Protein 6B9H (pdb70)

Organism: Homo sapiens (NCBI:txid9606)

Sequence (165 aa):
AELCESLLTWIQTFNNVDAPCCQTVEDLTNGVVMMAQVLQKIDPAYFDENWLNRIKTEVGDNWRRLKISNLKKILKGILDYNHEILGQQINDFTLPDVNLIGEHSDAAELGRMMLQLILGCAVNCEQKQEYIQAIMMMEESVQHVVMTAIQELMSKEGVLANFFNSLLSK

Secondary structure (DSSP, 8-state):
--HHHHHHHHHHTT--SS--SSSGGGTTSHHHHHHHHHH-TTTS-HHHHTTS-S--TT-HHHHHHHHHHHHHHHHHHHHHTSTT-S--SS---HHHHHHH--HHHHHHHHHHHHHHHTTSTTHHHHHHHHTTS-HHHHHHHHHHHHHHH--/-THHHHHHHHHHH-

Structure (mmCIF, N/CA/C/O backbone):
data_6B9H
#
_entry.id   6B9H
#
_cell.length_a   31.715
_cell.length_b   35.372
_cell.length_c   126.149
_cell.angle_alpha   90.00
_cell.angle_beta   90.00
_cell.angle_gamma   90.00
#
_symmetry.space_group_name_H-M   'P 21 21 21'
#
loop_
_entity.id
_entity.type
_entity.pdbx_description
1 polymer 'Protein Hook homolog 3'
2 polymer 'Cytoplasmic dynein 1 light intermediate chain 1'
3 water water
#
loop_
_atom_site.group_PDB
_atom_site.id
_atom_site.type_symbol
_atom_site.label_atom_id
_atom_site.label_alt_id
_atom_site.label_comp_id
_atom_site.label_asym_id
_atom_site.label_entity_id
_atom_site.label_seq_id
_atom_site.pdbx_PDB_ins_code
_atom_site.Cartn_x
_atom_site.Cartn_y
_atom_site.Cartn_z
_atom_site.occupancy
_atom_site.B_iso_or_equiv
_atom_site.auth_seq_id
_atom_site.auth_comp_id
_atom_site.auth_asym_id
_atom_site.auth_atom_id
_atom_site.pdbx_PDB_model_num
ATOM 1 N N . ALA A 1 11 ? 12.826 -12.959 -16.608 1.00 59.27 10 ALA A N 1
ATOM 2 C CA . ALA A 1 11 ? 13.594 -11.805 -16.812 1.00 40.01 10 ALA A CA 1
ATOM 3 C C . ALA A 1 11 ? 13.538 -11.444 -18.292 1.00 51.84 10 ALA A C 1
ATOM 4 O O . ALA A 1 11 ? 13.324 -12.269 -19.149 1.00 57.96 10 ALA A O 1
ATOM 11 N N . GLU A 1 12 ? 13.881 -10.237 -18.545 1.00 55.11 11 GLU A N 1
ATOM 12 C CA . GLU A 1 12 ? 13.763 -9.496 -19.777 1.00 40.93 11 GLU A CA 1
ATOM 13 C C . GLU A 1 12 ? 12.300 -8.945 -19.869 1.00 25.94 11 GLU A C 1
ATOM 14 O O . GLU A 1 12 ? 11.945 -8.220 -20.753 1.00 24.71 11 GLU A O 1
ATOM 26 N N . LEU A 1 13 ? 11.490 -9.352 -18.933 1.00 28.32 12 LEU A N 1
ATOM 27 C CA . LEU A 1 13 ? 10.137 -8.933 -18.764 1.00 20.15 12 LEU A CA 1
ATOM 28 C C . LEU A 1 13 ? 9.994 -7.534 -18.200 1.00 14.99 12 LEU A C 1
ATOM 29 O O . LEU A 1 13 ? 9.338 -6.743 -18.739 1.00 15.34 12 LEU A O 1
ATOM 45 N N . CYS A 1 14 ? 10.639 -7.291 -17.090 1.00 13.93 13 CYS A N 1
ATOM 46 C CA . CYS A 1 14 ? 10.391 -6.043 -16.401 1.00 11.91 13 CYS A CA 1
ATOM 47 C C . CYS A 1 14 ? 10.698 -4.843 -17.289 1.00 14.37 13 CYS A C 1
ATOM 48 O O . CYS A 1 14 ? 9.912 -3.895 -17.347 1.00 13.09 13 CYS A O 1
ATOM 56 N N . GLU A 1 15 ? 11.863 -4.827 -17.943 1.00 12.14 14 GLU A N 1
ATOM 57 C CA . GLU A 1 15 ? 12.250 -3.625 -18.670 1.00 12.10 14 GLU A CA 1
ATOM 58 C C . GLU A 1 15 ? 11.478 -3.449 -19.968 1.00 9.89 14 GLU A C 1
ATOM 59 O O . GLU A 1 15 ? 11.207 -2.310 -20.348 1.00 12.50 14 GLU A O 1
ATOM 71 N N . SER A 1 16 ? 11.135 -4.536 -20.655 1.00 11.91 15 SER A N 1
ATOM 72 C CA . SER A 1 16 ? 10.280 -4.395 -21.822 1.00 12.23 15 SER A CA 1
ATOM 73 C C . SER A 1 16 ? 8.907 -3.912 -21.407 1.00 11.84 15 SER A C 1
ATOM 74 O O . SER A 1 16 ? 8.294 -3.080 -22.103 1.00 10.97 15 SER A O 1
ATOM 82 N N . LEU A 1 17 ? 8.393 -4.394 -20.303 1.00 11.09 16 LEU A N 1
ATOM 83 C CA . LEU A 1 17 ? 7.087 -3.944 -19.855 1.00 9.77 16 LEU A CA 1
ATOM 84 C C . LEU A 1 17 ? 7.145 -2.523 -19.289 1.00 10.14 16 LEU A C 1
ATOM 85 O O . LEU A 1 17 ? 6.211 -1.861 -19.344 1.00 10.89 16 LEU A O 1
ATOM 101 N N . LEU A 1 18 ? 8.287 -2.099 -18.772 1.00 11.04 17 LEU A N 1
ATOM 102 C CA . LEU A 1 18 ? 8.451 -0.687 -18.420 1.00 10.26 17 LEU A CA 1
ATOM 103 C C . LEU A 1 18 ? 8.286 0.223 -19.637 1.00 10.12 17 LEU A C 1
ATOM 104 O O . LEU A 1 18 ? 7.606 1.243 -19.568 1.00 10.68 17 LEU A O 1
ATOM 120 N N . THR A 1 19 ? 8.904 -0.144 -20.759 1.00 10.67 18 THR A N 1
ATOM 121 C CA . THR A 1 19 ? 8.710 0.609 -21.988 1.00 9.68 18 THR A CA 1
ATOM 122 C C . THR A 1 19 ? 7.242 0.684 -22.348 1.00 10.85 18 THR A C 1
ATOM 123 O O . THR A 1 19 ? 6.751 1.742 -22.744 1.00 12.53 18 THR A O 1
ATOM 134 N N . TRP A 1 20 ? 6.530 -0.435 -22.218 1.00 11.19 19 TRP A N 1
ATOM 135 C CA . TRP A 1 20 ? 5.099 -0.439 -22.489 1.00 9.82 19 TRP A CA 1
ATOM 136 C C . TRP A 1 20 ? 4.344 0.477 -21.530 1.00 9.54 19 TRP A C 1
ATOM 137 O O . TRP A 1 20 ? 3.483 1.274 -21.935 1.00 10.19 19 TRP A O 1
ATOM 158 N N . ILE A 1 21 ? 4.660 0.381 -20.236 1.00 8.78 20 ILE A N 1
ATOM 159 C CA . ILE A 1 21 ? 4.059 1.276 -19.252 1.00 8.85 20 ILE A CA 1
ATOM 160 C C . ILE A 1 21 ? 4.272 2.729 -19.648 1.00 11.53 20 ILE A C 1
ATOM 161 O O . ILE A 1 21 ? 3.368 3.557 -19.490 1.00 10.96 20 ILE A O 1
ATOM 177 N N . GLN A 1 22 ? 5.468 3.060 -20.142 1.00 11.17 21 GLN A N 1
ATOM 178 C CA . GLN A 1 22 ? 5.774 4.440 -20.510 1.00 12.09 21 GLN A CA 1
ATOM 179 C C . GLN A 1 22 ? 4.892 4.944 -21.640 1.00 15.01 21 GLN A C 1
ATOM 180 O O . GLN A 1 22 ? 4.712 6.163 -21.768 1.00 17.27 21 GLN A O 1
ATOM 194 N N . THR A 1 23 ? 4.288 4.053 -22.415 1.00 10.80 22 THR A N 1
ATOM 195 C CA . THR A 1 23 ? 3.417 4.540 -23.481 1.00 10.17 22 THR A CA 1
ATOM 196 C C . THR A 1 23 ? 2.093 5.074 -22.951 1.00 12.11 22 THR A C 1
ATOM 197 O O . THR A 1 23 ? 1.381 5.731 -23.716 1.00 11.43 22 THR A O 1
ATOM 208 N N . PHE A 1 24 ? 1.759 4.842 -21.675 1.00 10.51 23 PHE A N 1
ATOM 209 C CA . PHE A 1 24 ? 0.550 5.438 -21.137 1.00 10.70 23 PHE A CA 1
ATOM 210 C C . PHE A 1 24 ? 0.712 6.906 -20.773 1.00 12.69 23 PHE A C 1
ATOM 211 O O . PHE A 1 24 ? -0.284 7.634 -20.714 1.00 19.37 23 PHE A O 1
ATOM 228 N N . ASN A 1 25 ? 1.935 7.253 -20.551 1.00 13.18 24 ASN A N 1
ATOM 229 C CA A ASN A 1 25 ? 2.111 8.749 -20.095 0.56 28.17 24 ASN A CA 1
ATOM 230 C CA B ASN A 1 25 ? 2.178 8.729 -20.093 0.44 28.14 24 ASN A CA 1
ATOM 231 C C . ASN A 1 25 ? 1.019 9.179 -18.935 1.00 31.25 24 ASN A C 1
ATOM 232 O O . ASN A 1 25 ? 0.364 10.184 -18.780 1.00 29.39 24 ASN A O 1
ATOM 251 N N . VAL A 1 26 ? 1.318 8.431 -17.857 1.00 24.90 25 VAL A N 1
ATOM 252 C CA . VAL A 1 26 ? 0.576 8.793 -16.651 1.00 20.84 25 VAL A CA 1
ATOM 253 C C . VAL A 1 26 ? 1.278 9.939 -15.937 1.00 20.86 25 VAL A C 1
ATOM 254 O O . VAL A 1 26 ? 2.380 10.344 -16.319 1.00 21.73 25 VAL A O 1
ATOM 267 N N . ASP A 1 27 ? 0.628 10.465 -14.899 1.00 19.34 26 ASP A N 1
ATOM 268 C CA . ASP A 1 27 ? 1.132 11.663 -14.230 1.00 21.23 26 ASP A CA 1
ATOM 269 C C . ASP A 1 27 ? 2.384 11.386 -13.408 1.00 22.44 26 ASP A C 1
ATOM 270 O O . ASP A 1 27 ? 3.272 12.241 -13.319 1.00 23.39 26 ASP A O 1
ATOM 279 N N . ALA A 1 28 ? 2.461 10.227 -12.757 1.00 17.20 27 ALA A N 1
ATOM 280 C CA . ALA A 1 28 ? 3.592 9.968 -11.886 1.00 18.59 27 ALA A CA 1
ATOM 281 C C . ALA A 1 28 ? 4.835 9.592 -12.696 1.00 18.60 27 ALA A C 1
ATOM 282 O O . ALA A 1 28 ? 4.723 9.046 -13.799 1.00 19.32 27 ALA A O 1
ATOM 289 N N . PRO A 1 29 ? 6.033 9.834 -12.150 1.00 18.55 28 PRO A N 1
ATOM 290 C CA . PRO A 1 29 ? 7.264 9.513 -12.886 1.00 21.60 28 PRO A CA 1
ATOM 291 C C . PRO A 1 29 ? 7.395 8.020 -13.123 1.00 16.74 28 PRO A C 1
ATOM 292 O O . PRO A 1 29 ? 7.118 7.208 -12.240 1.00 17.15 28 PRO A O 1
ATOM 303 N N . CYS A 1 30 ? 7.837 7.649 -14.323 1.00 15.88 29 CYS A N 1
ATOM 304 C CA A CYS A 1 30 ? 7.956 6.240 -14.666 0.30 16.71 29 CYS A CA 1
ATOM 305 C CA B CYS A 1 30 ? 7.958 6.233 -14.661 0.70 16.53 29 CYS A CA 1
ATOM 306 C C . CYS A 1 30 ? 9.211 5.965 -15.487 1.00 17.65 29 CYS A C 1
ATOM 307 O O . CYS A 1 30 ? 9.181 5.197 -16.456 1.00 24.79 29 CYS A O 1
ATOM 320 N N . GLN A 1 31 ? 10.336 6.542 -15.091 1.00 14.36 30 GLN A N 1
ATOM 321 C CA . GLN A 1 31 ? 11.573 6.350 -15.843 1.00 14.98 30 GLN A CA 1
ATOM 322 C C . GLN A 1 31 ? 12.406 5.165 -15.397 1.00 14.06 30 GLN A C 1
ATOM 323 O O . GLN A 1 31 ? 13.152 4.601 -16.215 1.00 18.08 30 GLN A O 1
ATOM 337 N N . THR A 1 32 ? 12.314 4.772 -14.137 1.00 13.41 31 THR A N 1
ATOM 338 C CA . THR A 1 32 ? 13.169 3.746 -13.566 1.00 12.61 31 THR A CA 1
ATOM 339 C C . THR A 1 32 ? 12.340 2.637 -12.939 1.00 13.90 31 THR A C 1
ATOM 340 O O . THR A 1 32 ? 11.136 2.784 -12.691 1.00 13.45 31 THR A O 1
ATOM 351 N N . VAL A 1 33 ? 12.989 1.508 -12.681 1.00 12.58 32 VAL A N 1
ATOM 352 C CA . VAL A 1 33 ? 12.375 0.442 -11.886 1.00 13.17 32 VAL A CA 1
ATOM 353 C C . VAL A 1 33 ? 11.887 0.985 -10.552 1.00 14.35 32 VAL A C 1
ATOM 354 O O . VAL A 1 33 ? 10.751 0.735 -10.137 1.00 12.28 32 VAL A O 1
ATOM 367 N N . GLU A 1 34 ? 12.722 1.766 -9.867 1.00 12.86 33 GLU A N 1
ATOM 368 C CA . GLU A 1 34 ? 12.375 2.293 -8.554 1.00 13.78 33 GLU A CA 1
ATOM 369 C C . GLU A 1 34 ? 11.110 3.141 -8.616 1.00 11.88 33 GLU A C 1
ATOM 370 O O . GLU A 1 34 ? 10.279 3.098 -7.702 1.00 12.28 33 GLU A O 1
ATOM 382 N N . ASP A 1 35 ? 10.917 3.875 -9.720 1.00 11.08 34 ASP A N 1
ATOM 383 C CA . ASP A 1 35 ? 9.727 4.706 -9.906 1.00 11.93 34 ASP A CA 1
ATOM 384 C C . ASP A 1 35 ? 8.440 3.895 -9.903 1.00 13.84 34 ASP A C 1
ATOM 385 O O . ASP A 1 35 ? 7.369 4.476 -9.724 1.00 16.01 34 ASP A O 1
ATOM 394 N N . LEU A 1 36 ? 8.513 2.592 -10.113 1.00 10.24 35 LEU A N 1
ATOM 395 C CA . LEU A 1 36 ? 7.332 1.721 -10.113 1.00 10.12 35 LEU A CA 1
ATOM 396 C C . LEU A 1 36 ? 7.070 1.031 -8.781 1.00 10.78 35 LEU A C 1
ATOM 397 O O . LEU A 1 36 ? 6.010 0.424 -8.621 1.00 10.42 35 LEU A O 1
ATOM 413 N N . THR A 1 37 ? 7.959 1.155 -7.815 1.00 9.97 36 THR A N 1
ATOM 414 C CA . THR A 1 37 ? 7.880 0.338 -6.611 1.00 10.08 36 THR A CA 1
ATOM 415 C C . THR A 1 37 ? 6.806 0.800 -5.634 1.00 10.40 36 THR A C 1
ATOM 416 O O . THR A 1 37 ? 6.431 0.024 -4.754 1.00 10.92 36 THR A O 1
ATOM 427 N N . ASN A 1 38 ? 6.299 2.027 -5.736 1.00 9.65 37 ASN A N 1
ATOM 428 C CA . ASN A 1 38 ? 5.299 2.464 -4.776 1.00 9.92 37 ASN A CA 1
ATOM 429 C C . ASN A 1 38 ? 3.867 2.286 -5.246 1.00 10.21 37 ASN A C 1
ATOM 430 O O . ASN A 1 38 ? 2.958 2.625 -4.501 1.00 10.68 37 ASN A O 1
ATOM 441 N N . GLY A 1 39 ? 3.643 1.729 -6.430 1.00 9.74 38 GLY A N 1
ATOM 442 C CA . GLY A 1 39 ? 2.314 1.411 -6.912 1.00 9.34 38 GLY A CA 1
ATOM 443 C C . GLY A 1 39 ? 1.573 2.520 -7.640 1.00 10.16 38 GLY A C 1
ATOM 444 O O . GLY A 1 39 ? 0.583 2.232 -8.326 1.00 10.34 38 GLY A O 1
ATOM 448 N N . VAL A 1 40 ? 1.979 3.781 -7.490 1.00 9.69 39 VAL A N 1
ATOM 449 C CA . VAL A 1 40 ? 1.180 4.879 -8.038 1.00 9.88 39 VAL A CA 1
ATOM 450 C C . VAL A 1 40 ? 1.074 4.782 -9.562 1.00 8.77 39 VAL A C 1
ATOM 451 O O . VAL A 1 40 ? -0.005 4.920 -10.133 1.00 8.78 39 VAL A O 1
ATOM 464 N N . VAL A 1 41 ? 2.198 4.592 -10.254 1.00 9.46 40 VAL A N 1
ATOM 465 C CA . VAL A 1 41 ? 2.170 4.443 -11.712 1.00 9.98 40 VAL A CA 1
ATOM 466 C C . VAL A 1 41 ? 1.253 3.307 -12.125 1.00 7.94 40 VAL A C 1
ATOM 467 O O . VAL A 1 41 ? 0.425 3.455 -13.029 1.00 9.23 40 VAL A O 1
ATOM 480 N N . MET A 1 42 ? 1.377 2.142 -11.473 1.00 8.75 41 MET A N 1
ATOM 481 C CA A MET A 1 42 ? 0.532 1.012 -11.820 0.43 8.10 41 MET A CA 1
ATOM 482 C CA B MET A 1 42 ? 0.521 1.008 -11.799 0.57 8.06 41 MET A CA 1
ATOM 483 C C . MET A 1 42 ? -0.950 1.347 -11.649 1.00 10.42 41 MET A C 1
ATOM 484 O O . MET A 1 42 ? -1.779 0.954 -12.485 1.00 9.55 41 MET A O 1
ATOM 510 N N . ALA A 1 43 ? -1.293 2.051 -10.566 1.00 9.01 42 ALA A N 1
ATOM 511 C CA . ALA A 1 43 ? -2.690 2.395 -10.323 1.00 10.15 42 ALA A CA 1
ATOM 512 C C . ALA A 1 43 ? -3.205 3.363 -11.382 1.00 9.12 42 ALA A C 1
ATOM 513 O O . ALA A 1 43 ? -4.326 3.205 -11.888 1.00 10.72 42 ALA A O 1
ATOM 520 N N . GLN A 1 44 ? -2.376 4.338 -11.766 1.00 9.43 43 GLN A N 1
ATOM 521 C CA . GLN A 1 44 ? -2.758 5.276 -12.816 1.00 10.36 43 GLN A CA 1
ATOM 522 C C . GLN A 1 44 ? -2.934 4.563 -14.159 1.00 10.34 43 GLN A C 1
ATOM 523 O O . GLN A 1 44 ?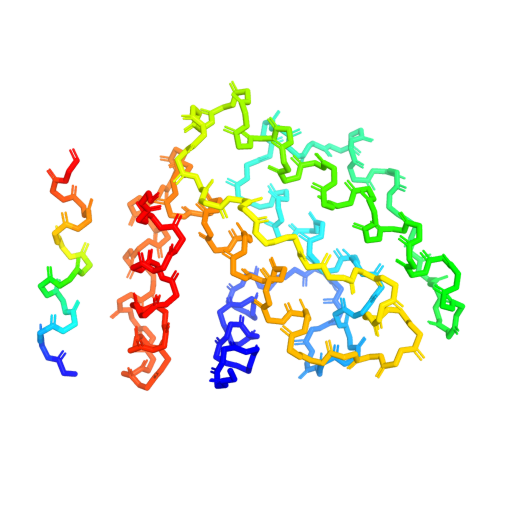 -3.824 4.907 -14.949 1.00 10.81 43 GLN A O 1
ATOM 537 N N . VAL A 1 45 ? -2.054 3.604 -14.471 1.00 10.02 44 VAL A N 1
ATOM 538 C CA . VAL A 1 45 ? -2.190 2.834 -15.703 1.00 9.74 44 VAL A CA 1
ATOM 539 C C . VAL A 1 45 ? -3.488 2.041 -15.707 1.00 8.23 44 VAL A C 1
ATOM 540 O O . VAL A 1 45 ? -4.187 1.988 -16.723 1.00 8.75 44 VAL A O 1
ATOM 553 N N . LEU A 1 46 ? -3.829 1.398 -14.577 1.00 9.47 45 LEU A N 1
ATOM 554 C CA . LEU A 1 46 ? -5.077 0.636 -14.481 1.00 9.92 45 LEU A CA 1
ATOM 555 C C . LEU A 1 46 ? -6.302 1.519 -14.692 1.00 9.27 45 LEU A C 1
ATOM 556 O O . LEU A 1 46 ? -7.242 1.107 -15.375 1.00 9.85 45 LEU A O 1
ATOM 572 N N . GLN A 1 47 ? -6.279 2.743 -14.175 1.00 9.02 46 GLN A N 1
ATOM 573 C CA . GLN A 1 47 ? -7.355 3.690 -14.450 1.00 9.06 46 GLN A CA 1
ATOM 574 C C . GLN A 1 47 ? -7.460 3.998 -15.940 1.00 12.45 46 GLN A C 1
ATOM 575 O O . GLN A 1 47 ? -8.572 4.135 -16.473 1.00 13.17 46 GLN A O 1
ATOM 589 N N . LYS A 1 48 ? -6.333 4.113 -16.634 1.00 10.32 47 LYS A N 1
ATOM 590 C CA . LYS A 1 48 ? -6.397 4.328 -18.069 1.00 10.44 47 LYS A CA 1
ATOM 591 C C . LYS A 1 48 ? -6.946 3.107 -18.787 1.00 11.82 47 LYS A C 1
ATOM 592 O O . LYS A 1 48 ? -7.751 3.237 -19.712 1.00 12.88 47 LYS A O 1
ATOM 611 N N . ILE A 1 49 ? -6.565 1.911 -18.347 1.00 9.86 48 ILE A N 1
ATOM 612 C CA . ILE A 1 49 ? -7.033 0.675 -18.982 1.00 8.62 48 ILE A CA 1
ATOM 613 C C . ILE A 1 49 ? -8.535 0.527 -18.848 1.00 10.54 48 ILE A C 1
ATOM 614 O O . ILE A 1 49 ? -9.232 0.189 -19.813 1.00 13.35 48 ILE A O 1
ATOM 630 N N . ASP A 1 50 ? -9.081 0.765 -17.658 1.00 9.74 49 ASP A N 1
ATOM 631 C CA . ASP A 1 50 ? -10.521 0.626 -17.471 1.00 12.50 49 ASP A CA 1
ATOM 632 C C . ASP A 1 50 ? -10.980 1.611 -16.419 1.00 11.67 49 ASP A C 1
ATOM 633 O O . ASP A 1 50 ? -11.063 1.290 -15.220 1.00 10.53 49 ASP A O 1
ATOM 642 N N . PRO A 1 51 ? -11.325 2.828 -16.831 1.00 10.93 50 PRO A N 1
ATOM 643 C CA . PRO A 1 51 ? -11.748 3.840 -15.857 1.00 14.25 50 PRO A CA 1
ATOM 644 C C . PRO A 1 51 ? -13.118 3.582 -15.284 1.00 13.21 50 PRO A C 1
ATOM 645 O O . PRO A 1 51 ? -13.437 4.170 -14.249 1.00 13.51 50 PRO A O 1
ATOM 656 N N . ALA A 1 52 ? -13.897 2.684 -15.880 1.00 12.34 51 ALA A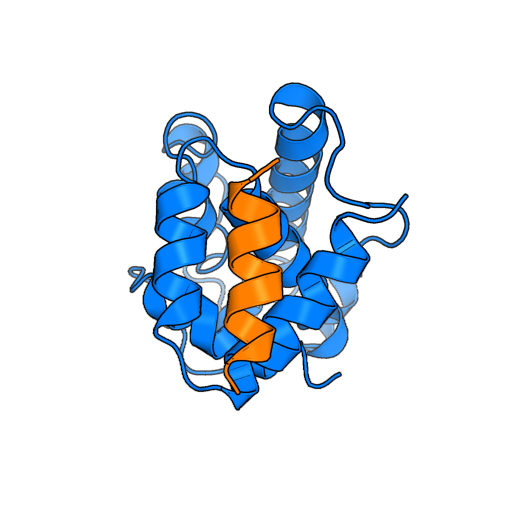 N 1
ATOM 657 C CA . ALA A 1 52 ? -15.171 2.317 -15.272 1.00 13.33 51 ALA A CA 1
ATOM 658 C C . ALA A 1 52 ? -14.981 1.435 -14.057 1.00 13.55 51 ALA A C 1
ATOM 659 O O . ALA A 1 52 ? -15.823 1.441 -13.166 1.00 13.06 51 ALA A O 1
ATOM 666 N N . TYR A 1 53 ? -13.892 0.674 -13.992 1.00 11.65 52 TYR A N 1
ATOM 667 C CA . TYR A 1 53 ? -13.628 -0.221 -12.883 1.00 10.39 52 TYR A CA 1
ATOM 668 C C . TYR A 1 53 ? -12.615 0.359 -11.903 1.00 11.31 52 TYR A C 1
ATOM 669 O O . TYR A 1 53 ? -12.850 0.412 -10.691 1.00 13.17 52 TYR A O 1
ATOM 687 N N . PHE A 1 54 ? -11.472 0.788 -12.425 1.00 10.63 53 PHE A N 1
ATOM 688 C CA . PHE A 1 54 ? -10.419 1.415 -11.642 1.00 11.41 53 PHE A CA 1
ATOM 689 C C . PHE A 1 54 ? -10.694 2.920 -11.626 1.00 12.69 53 PHE A C 1
ATOM 690 O O . PHE A 1 54 ? -10.009 3.719 -12.251 1.00 14.11 53 PHE A O 1
ATOM 707 N N . ASP A 1 55 ? -11.739 3.288 -10.895 1.00 12.78 54 ASP A N 1
ATOM 708 C CA . ASP A 1 55 ? -12.266 4.642 -10.921 1.00 14.14 54 ASP A CA 1
ATOM 709 C C . ASP A 1 55 ? -11.553 5.537 -9.913 1.00 20.06 54 ASP A C 1
ATOM 710 O O . ASP A 1 55 ? -10.567 5.150 -9.281 1.00 15.70 54 ASP A O 1
ATOM 719 N N . GLU A 1 56 ? -12.075 6.753 -9.731 1.00 20.15 55 GLU A N 1
ATOM 720 C CA . GLU A 1 56 ? -11.454 7.684 -8.794 1.00 21.72 55 GLU A CA 1
ATOM 721 C C . GLU A 1 56 ? -11.577 7.223 -7.358 1.00 19.71 55 GLU A C 1
ATOM 722 O O . GLU A 1 56 ? -10.628 7.376 -6.584 1.00 19.12 55 GLU A O 1
ATOM 734 N N . ASN A 1 57 ? -12.703 6.629 -6.986 1.00 22.45 56 ASN A N 1
ATOM 735 C CA . ASN A 1 57 ? -12.845 6.115 -5.631 1.00 20.99 56 ASN A CA 1
ATOM 736 C C . ASN A 1 57 ? -11.762 5.092 -5.339 1.00 22.40 56 ASN A C 1
ATOM 737 O O . ASN A 1 57 ? -11.177 5.076 -4.249 1.00 23.33 56 ASN A O 1
ATOM 748 N N . TRP A 1 58 ? -11.452 4.265 -6.329 1.00 18.58 57 TRP A N 1
ATOM 749 C CA . TRP A 1 58 ? -10.429 3.240 -6.171 1.00 16.23 57 TRP A CA 1
ATOM 750 C C . TRP A 1 58 ? -9.027 3.848 -6.116 1.00 15.24 57 TRP A C 1
ATOM 751 O O . TRP A 1 58 ? -8.245 3.541 -5.200 1.00 15.76 57 TRP A O 1
ATOM 772 N N . LEU A 1 59 ? -8.692 4.738 -7.066 1.00 14.42 58 LEU A N 1
ATOM 773 C CA . LEU A 1 59 ? -7.402 5.416 -7.036 1.00 14.92 58 LEU A CA 1
ATOM 774 C C . LEU A 1 59 ? -7.152 6.186 -5.756 1.00 15.89 58 LEU A C 1
ATOM 775 O O . LEU A 1 59 ? -6.000 6.293 -5.331 1.00 15.86 58 LEU A O 1
ATOM 791 N N . ASN A 1 60 ? -8.197 6.744 -5.140 1.00 15.91 59 ASN A N 1
ATOM 792 C CA . ASN A 1 60 ? -7.993 7.524 -3.920 1.00 15.39 59 ASN A CA 1
ATOM 793 C C . ASN A 1 60 ? -7.361 6.702 -2.811 1.00 15.46 59 ASN A C 1
ATOM 794 O O . ASN A 1 60 ? -6.762 7.277 -1.895 1.00 19.95 59 ASN A O 1
ATOM 805 N N . ARG A 1 61 ? -7.504 5.376 -2.853 1.00 15.20 60 ARG A N 1
ATOM 806 C CA . ARG A 1 61 ? -6.953 4.503 -1.828 1.00 14.80 60 ARG A CA 1
ATOM 807 C C . A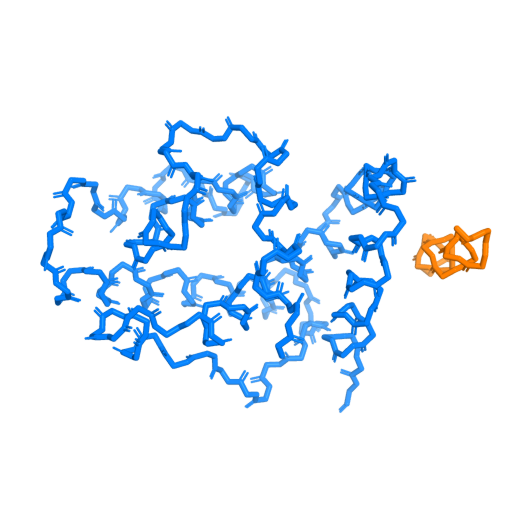RG A 1 61 ? -5.446 4.318 -1.953 1.00 13.34 60 ARG A C 1
ATOM 808 O O . ARG A 1 61 ? -4.825 3.821 -1.011 1.00 13.96 60 ARG A O 1
ATOM 829 N N . ILE A 1 62 ? -4.848 4.749 -3.052 1.00 11.57 61 ILE A N 1
ATOM 830 C CA . ILE A 1 62 ? -3.424 4.585 -3.295 1.00 12.43 61 ILE A CA 1
ATOM 831 C C . ILE A 1 62 ? -2.723 5.853 -2.834 1.00 13.00 61 ILE A C 1
ATOM 832 O O . ILE A 1 62 ? -2.986 6.950 -3.351 1.00 17.06 61 ILE A O 1
ATOM 848 N N . LYS A 1 63 ? -1.855 5.722 -1.858 1.00 12.52 62 LYS A N 1
ATOM 849 C CA . LYS A 1 63 ? -1.186 6.876 -1.284 1.00 13.54 62 LYS A CA 1
ATOM 850 C C . LYS A 1 63 ? -0.089 7.380 -2.206 1.00 15.33 62 LYS A C 1
ATOM 851 O O . LYS A 1 63 ? 0.687 6.596 -2.753 1.00 15.47 62 LYS A O 1
ATOM 870 N N . THR A 1 64 ? 0.015 8.693 -2.342 1.00 15.88 63 THR A N 1
ATOM 871 C CA . THR A 1 64 ? 1.023 9.313 -3.182 1.00 16.33 63 THR A CA 1
ATOM 872 C C . THR A 1 64 ? 2.081 9.884 -2.234 1.00 17.82 63 THR A C 1
ATOM 873 O O . THR A 1 64 ? 1.861 9.992 -1.028 1.00 30.39 63 THR A O 1
ATOM 884 N N . GLU A 1 65 ? 3.254 10.186 -2.753 1.00 28.43 64 GLU A N 1
ATOM 885 C CA . GLU A 1 65 ? 4.304 10.749 -1.895 1.00 23.63 64 GLU A CA 1
ATOM 886 C C . GLU A 1 65 ? 4.631 9.767 -0.764 1.00 29.17 64 GLU A C 1
ATOM 887 O O . GLU A 1 65 ? 4.422 10.000 0.424 1.00 37.96 64 GLU A O 1
ATOM 899 N N . VAL A 1 66 ? 5.084 8.618 -1.209 1.00 18.62 65 VAL A N 1
ATOM 900 C CA . VAL A 1 66 ? 5.501 7.510 -0.389 1.00 21.37 65 VAL A CA 1
ATOM 901 C C . VAL A 1 66 ? 6.979 7.606 -0.003 1.00 14.38 65 VAL A C 1
ATOM 902 O O . VAL A 1 66 ? 7.396 7.136 1.068 1.00 14.70 65 VAL A O 1
ATOM 915 N N . GLY A 1 67 ? 7.793 8.148 -0.891 1.00 16.55 66 GLY A N 1
ATOM 916 C CA . GLY A 1 67 ? 9.233 8.188 -0.680 1.00 13.62 66 GLY A CA 1
ATOM 917 C C . GLY A 1 67 ? 9.814 6.814 -0.473 1.00 16.16 66 GLY A C 1
ATOM 918 O O . GLY A 1 67 ? 9.499 5.856 -1.192 1.00 17.49 66 GLY A O 1
ATOM 922 N N . ASP A 1 68 ? 10.662 6.706 0.527 1.00 15.46 67 ASP A N 1
ATOM 923 C CA . ASP A 1 68 ? 11.386 5.483 0.800 1.00 15.65 67 ASP A CA 1
ATOM 924 C C . ASP A 1 68 ? 10.668 4.620 1.812 1.00 14.30 67 ASP A C 1
ATOM 925 O O . ASP A 1 68 ? 11.252 3.653 2.302 1.00 18.52 67 ASP A O 1
ATOM 934 N N . ASN A 1 69 ? 9.402 4.918 2.110 1.00 12.34 68 ASN A N 1
ATOM 935 C CA . ASN A 1 69 ? 8.627 4.153 3.089 1.00 14.50 68 ASN A CA 1
ATOM 936 C C . ASN A 1 69 ? 8.141 2.861 2.457 1.00 13.09 68 ASN A C 1
ATOM 937 O O . ASN A 1 69 ? 7.072 2.798 1.840 1.00 11.67 68 ASN A O 1
ATOM 948 N N . TRP A 1 70 ? 8.949 1.822 2.612 1.00 13.11 69 TRP A N 1
ATOM 949 C CA . TRP A 1 70 ? 8.649 0.542 1.973 1.00 11.37 69 TRP A CA 1
ATOM 950 C C . TRP A 1 70 ? 7.404 -0.106 2.548 1.00 13.26 69 TRP A C 1
ATOM 951 O O . TRP A 1 70 ? 6.761 -0.902 1.863 1.00 12.41 69 TRP A O 1
ATOM 972 N N . ARG A 1 71 ? 7.050 0.183 3.803 1.00 12.31 70 ARG A N 1
ATOM 973 C CA A ARG A 1 71 ? 5.801 -0.343 4.342 0.46 12.66 70 ARG A CA 1
ATOM 974 C CA B ARG A 1 71 ? 5.805 -0.342 4.348 0.54 12.62 70 ARG A CA 1
ATOM 975 C C . ARG A 1 71 ? 4.602 0.207 3.582 1.00 11.90 70 ARG A C 1
ATOM 976 O O . ARG A 1 71 ? 3.664 -0.531 3.240 1.00 12.04 70 ARG A O 1
ATOM 1015 N N . LEU A 1 72 ? 4.587 1.469 3.258 1.00 10.48 71 LEU A N 1
ATOM 1016 C CA . LEU A 1 72 ? 3.535 2.068 2.473 1.00 11.24 71 LEU A CA 1
ATOM 1017 C C . LEU A 1 72 ? 3.583 1.621 1.027 1.00 10.37 71 LEU A C 1
ATOM 1018 O O . LEU A 1 72 ? 2.580 1.463 0.458 1.00 10.51 71 LEU A O 1
ATOM 1034 N N . LYS A 1 73 ? 4.768 1.464 0.483 1.00 9.76 72 LYS A N 1
ATOM 1035 C CA . LYS A 1 73 ? 4.858 0.839 -0.832 1.00 9.08 72 LYS A CA 1
ATOM 1036 C C . LYS A 1 73 ? 4.086 -0.468 -0.840 1.00 9.53 72 LYS A C 1
ATOM 1037 O O . LYS A 1 73 ? 3.281 -0.723 -1.742 1.00 9.77 72 LYS A O 1
ATOM 1056 N N . ILE A 1 74 ? 4.341 -1.321 0.145 1.00 9.78 73 ILE A N 1
ATOM 1057 C CA . ILE A 1 74 ? 3.700 -2.634 0.174 1.00 9.96 73 ILE A CA 1
ATOM 1058 C C . ILE A 1 74 ? 2.195 -2.500 0.349 1.00 11.05 73 ILE A C 1
ATOM 1059 O O . ILE A 1 74 ? 1.425 -3.199 -0.305 1.00 9.87 73 ILE A O 1
ATOM 1075 N N . SER A 1 75 ? 1.746 -1.598 1.226 1.00 9.76 74 SER A N 1
ATOM 1076 C CA . SER A 1 75 ? 0.313 -1.373 1.378 1.00 10.81 74 SER A CA 1
ATOM 1077 C C . SER A 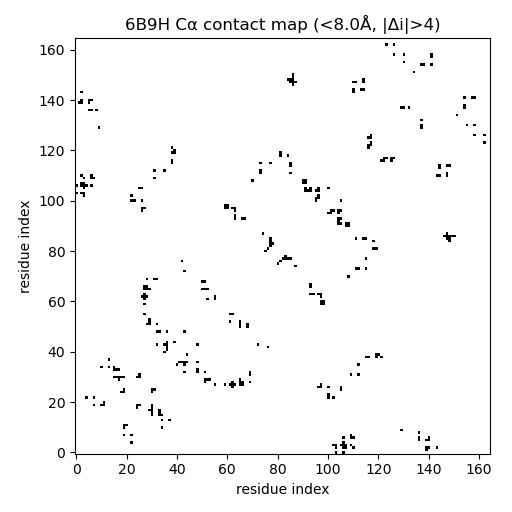1 75 ? -0.335 -0.988 0.042 1.00 11.38 74 SER A C 1
ATOM 1078 O O . SER A 1 75 ? -1.367 -1.543 -0.360 1.00 10.38 74 SER A O 1
ATOM 1086 N N . ASN A 1 76 ? 0.269 -0.037 -0.669 1.00 9.22 75 ASN A N 1
ATOM 1087 C CA . ASN A 1 76 ? -0.230 0.330 -1.995 1.00 10.20 75 ASN A CA 1
ATOM 1088 C C . ASN A 1 76 ? -0.242 -0.861 -2.937 1.00 9.12 75 ASN A C 1
ATOM 1089 O O . ASN A 1 76 ? -1.232 -1.092 -3.635 1.00 9.68 75 ASN A O 1
ATOM 1100 N N . LEU A 1 77 ? 0.859 -1.607 -2.994 1.00 8.97 76 LEU A N 1
ATOM 1101 C CA . LEU A 1 77 ? 0.954 -2.712 -3.941 1.00 8.91 76 LEU A CA 1
ATOM 1102 C C . LEU A 1 77 ? -0.077 -3.793 -3.647 1.00 10.50 76 LEU A C 1
ATOM 1103 O O . LEU A 1 77 ? -0.604 -4.416 -4.571 1.00 9.30 76 LEU A O 1
ATOM 1119 N N . LYS A 1 78 ? -0.371 -4.038 -2.382 1.00 10.32 77 LYS A N 1
ATOM 1120 C CA . LYS A 1 78 ? -1.408 -5.010 -2.038 1.00 10.25 77 LYS A CA 1
ATOM 1121 C C . LYS A 1 78 ? -2.774 -4.553 -2.525 1.00 11.48 77 LYS A C 1
ATOM 1122 O O . LYS A 1 78 ? -3.599 -5.371 -2.959 1.00 10.56 77 LYS A O 1
ATOM 1141 N N . LYS A 1 79 ? -3.044 -3.254 -2.455 1.00 9.15 78 LYS A N 1
ATOM 1142 C CA . LYS A 1 79 ? -4.313 -2.754 -2.982 1.00 10.32 78 LYS A CA 1
ATOM 1143 C C . LYS A 1 79 ? -4.369 -2.892 -4.491 1.00 11.27 78 LYS A C 1
ATOM 1144 O O . LYS A 1 79 ? -5.421 -3.224 -5.061 1.00 12.18 78 LYS A O 1
ATOM 1163 N N . ILE A 1 80 ? -3.255 -2.637 -5.165 1.00 10.79 79 ILE A N 1
ATOM 1164 C CA . ILE A 1 80 ? -3.211 -2.780 -6.614 1.00 9.92 79 ILE A CA 1
ATOM 1165 C C . ILE A 1 80 ? -3.436 -4.229 -7.001 1.00 10.02 79 ILE A C 1
ATOM 1166 O O . ILE A 1 80 ? -4.271 -4.530 -7.864 1.00 10.44 79 ILE A O 1
ATOM 1182 N N . LEU A 1 81 ? -2.694 -5.145 -6.380 1.00 11.66 80 LEU A N 1
ATOM 1183 C CA . LEU A 1 81 ? -2.864 -6.559 -6.698 1.00 9.77 80 LEU A CA 1
ATOM 1184 C C . LEU A 1 81 ? -4.281 -7.022 -6.398 1.00 9.18 80 LEU A C 1
ATOM 1185 O O . LEU A 1 81 ? -4.860 -7.786 -7.178 1.00 9.46 80 LEU A O 1
ATOM 1201 N N . LYS A 1 82 ? -4.856 -6.592 -5.271 1.00 9.11 81 LYS A N 1
ATOM 1202 C CA . LYS A 1 82 ? -6.251 -6.915 -4.974 1.00 9.35 81 LYS A CA 1
ATOM 1203 C C . LYS A 1 82 ? -7.156 -6.488 -6.104 1.00 9.10 81 LYS A C 1
ATOM 1204 O O . LYS A 1 82 ? -8.049 -7.237 -6.520 1.00 9.59 81 LYS A O 1
ATOM 1223 N N . GLY A 1 83 ? -6.952 -5.265 -6.599 1.00 9.02 82 GLY A N 1
ATOM 1224 C CA . GLY A 1 83 ? -7.774 -4.757 -7.681 1.00 9.98 82 GLY A CA 1
ATOM 1225 C C . GLY A 1 83 ? -7.642 -5.570 -8.941 1.00 9.78 82 GLY A C 1
ATOM 1226 O O . GLY A 1 83 ? -8.644 -5.849 -9.614 1.00 9.81 82 GLY A O 1
ATOM 1230 N N . ILE A 1 84 ? -6.395 -5.906 -9.317 1.00 8.90 83 ILE A N 1
ATOM 1231 C CA . ILE A 1 84 ? -6.161 -6.702 -10.520 1.00 9.52 83 ILE A CA 1
ATOM 1232 C C . ILE A 1 84 ? -6.876 -8.028 -10.408 1.00 9.86 83 ILE A C 1
ATOM 1233 O O . ILE A 1 84 ? -7.525 -8.488 -11.348 1.00 10.35 83 ILE A O 1
ATOM 1249 N N . LEU A 1 85 ? -6.747 -8.674 -9.253 1.00 8.49 84 LEU A N 1
ATOM 1250 C CA . LEU A 1 85 ? -7.309 -10.009 -9.098 1.00 9.97 84 LEU A CA 1
ATOM 1251 C C . LEU A 1 85 ? -8.831 -9.954 -9.081 1.00 11.58 84 LEU A C 1
ATOM 1252 O O . LEU A 1 85 ? -9.509 -10.830 -9.648 1.00 11.67 84 LEU A O 1
ATOM 1268 N N . ASP A 1 86 ? -9.400 -8.919 -8.470 1.00 10.68 85 ASP A N 1
ATOM 1269 C CA . ASP A 1 86 ? -10.849 -8.736 -8.537 1.00 11.28 85 ASP A CA 1
ATOM 1270 C C . ASP A 1 86 ? -11.304 -8.464 -9.966 1.00 10.95 85 ASP A C 1
ATOM 1271 O O . ASP A 1 86 ? -12.346 -8.966 -10.405 1.00 12.32 85 ASP A O 1
ATOM 1280 N N . TYR A 1 87 ? -10.573 -7.625 -10.698 1.00 9.22 86 TYR A N 1
ATOM 1281 C CA . TYR A 1 87 ? -10.905 -7.362 -12.089 1.00 11.16 86 TYR A CA 1
ATOM 1282 C C . TYR A 1 87 ? -10.895 -8.649 -12.887 1.00 11.04 86 TYR A C 1
ATOM 1283 O O . TYR A 1 87 ? -11.798 -8.912 -13.684 1.00 11.49 86 TYR A O 1
ATOM 1301 N N . ASN A 1 88 ? -9.861 -9.459 -12.704 1.00 10.27 87 ASN A N 1
ATOM 1302 C CA . ASN A 1 88 ? -9.757 -10.718 -13.434 1.00 12.19 87 ASN A CA 1
ATOM 1303 C C . ASN A 1 88 ? -10.981 -11.590 -13.162 1.00 12.89 87 ASN A C 1
ATOM 1304 O O . ASN A 1 88 ? -11.568 -12.167 -14.086 1.00 16.17 87 ASN A O 1
ATOM 1315 N N . HIS A 1 89 ? -11.408 -11.664 -11.905 1.00 12.13 88 HIS A N 1
ATOM 1316 C CA . HIS A 1 89 ? -12.516 -12.525 -11.531 1.00 15.87 88 HIS A CA 1
ATOM 1317 C C . HIS A 1 89 ? -13.861 -11.965 -11.987 1.00 15.46 88 HIS A C 1
ATOM 1318 O O . HIS A 1 89 ? -14.687 -12.718 -12.518 1.00 19.94 88 HIS A O 1
ATOM 1332 N N . GLU A 1 90 ? -14.099 -10.664 -11.799 1.00 12.89 89 GLU A N 1
ATOM 1333 C CA . GLU A 1 90 ? -15.418 -10.056 -11.951 1.00 12.46 89 GLU A CA 1
ATOM 1334 C C . GLU A 1 90 ? -15.691 -9.589 -13.370 1.00 16.55 89 GLU A C 1
ATOM 1335 O O . GLU A 1 90 ? -16.853 -9.567 -13.782 1.00 17.32 89 GLU A O 1
ATOM 1347 N N . ILE A 1 91 ? -14.659 -9.186 -14.108 1.00 13.85 90 ILE A N 1
ATOM 1348 C CA . ILE A 1 91 ? -14.801 -8.609 -15.433 1.00 12.52 90 ILE A CA 1
ATOM 1349 C C . ILE A 1 91 ? -14.212 -9.514 -16.512 1.00 16.42 90 ILE A C 1
ATOM 1350 O O . ILE A 1 91 ? -14.771 -9.604 -17.610 1.00 16.84 90 ILE A O 1
ATOM 1366 N N . LEU A 1 92 ? -13.085 -10.168 -16.259 1.00 14.36 91 LEU A N 1
ATOM 1367 C CA . LEU A 1 92 ? -12.394 -10.901 -17.313 1.00 14.20 91 LEU A CA 1
ATOM 1368 C C . LEU A 1 92 ? -12.668 -12.400 -17.285 1.00 16.53 91 LEU A C 1
ATOM 1369 O O . LEU A 1 92 ? -12.050 -13.126 -18.067 1.00 21.77 91 LEU A O 1
ATOM 1385 N N . GLY A 1 93 ? -13.523 -12.882 -16.388 1.00 18.00 92 GLY A N 1
ATOM 1386 C CA . GLY A 1 93 ? -13.824 -14.304 -16.328 1.00 22.74 92 GLY A CA 1
ATOM 1387 C C . GLY A 1 93 ? -12.607 -15.175 -16.116 1.00 20.80 92 GLY A C 1
ATOM 1388 O O . GLY A 1 93 ? -12.532 -16.281 -16.662 1.00 22.82 92 GLY A O 1
ATOM 1392 N N . GLN A 1 94 ? -11.670 -14.724 -15.336 1.00 18.92 93 GLN A N 1
ATOM 1393 C CA . GLN A 1 94 ? -10.467 -15.436 -15.035 1.00 21.44 93 GLN A CA 1
ATOM 1394 C C . GLN A 1 94 ? -9.578 -15.750 -16.221 1.00 23.97 93 GLN A C 1
ATOM 1395 O O . GLN A 1 94 ? -8.892 -16.719 -16.212 1.00 24.02 93 GLN A O 1
ATOM 1409 N N . GLN A 1 95 ? -9.566 -14.906 -17.226 1.00 19.68 94 GLN A N 1
ATOM 1410 C CA . GLN A 1 95 ? -8.678 -15.234 -18.338 1.00 18.95 94 GLN A CA 1
ATOM 1411 C C . GLN A 1 95 ? -7.198 -15.013 -18.035 1.00 25.22 94 GLN A C 1
ATOM 1412 O O . GLN A 1 95 ? -6.358 -15.587 -18.743 1.00 26.43 94 GLN A O 1
ATOM 1426 N N . ILE A 1 96 ? -6.841 -14.188 -17.050 1.00 17.42 95 ILE A N 1
ATOM 1427 C CA . ILE A 1 96 ? -5.438 -14.026 -16.689 1.00 19.84 95 ILE A CA 1
ATOM 1428 C C . ILE A 1 96 ? -5.038 -15.165 -15.759 1.00 21.03 95 ILE A C 1
ATOM 1429 O O . ILE A 1 96 ? -5.723 -15.454 -14.767 1.00 18.86 95 ILE A O 1
ATOM 1445 N N . ASN A 1 97 ? -3.912 -15.800 -16.063 1.00 18.44 96 ASN A N 1
ATOM 1446 C CA . ASN A 1 97 ? -3.362 -16.829 -15.193 1.00 20.43 96 ASN A CA 1
ATOM 1447 C C . ASN A 1 97 ? -2.788 -16.211 -13.922 1.00 19.63 96 ASN A C 1
ATOM 1448 O O . ASN A 1 97 ? -1.889 -15.362 -13.969 1.00 20.13 96 ASN A O 1
ATOM 1459 N N . ASP A 1 98 ? -3.345 -16.606 -12.776 1.00 20.18 97 ASP A N 1
ATOM 1460 C CA . ASP A 1 98 ? -2.936 -16.039 -11.498 1.00 19.42 97 ASP A CA 1
ATOM 1461 C C . ASP A 1 98 ? -2.482 -17.119 -10.519 1.00 22.35 97 ASP A C 1
ATOM 1462 O O . ASP A 1 98 ? -2.596 -16.964 -9.298 1.00 24.37 97 ASP A O 1
ATOM 1471 N N . PHE A 1 99 ? -1.892 -18.172 -11.039 1.00 17.71 98 PHE A N 1
ATOM 1472 C CA . PHE A 1 99 ? -1.366 -19.210 -10.191 1.00 19.36 98 PHE A CA 1
ATOM 1473 C C . PHE A 1 99 ? -0.186 -18.689 -9.347 1.00 22.05 98 PHE A C 1
ATOM 1474 O O . PHE A 1 99 ? -0.102 -18.986 -8.207 1.00 22.92 98 PHE A O 1
ATOM 1491 N N . THR A 1 100 ? 0.721 -17.967 -9.959 1.00 21.43 99 THR A N 1
ATOM 1492 C CA . THR A 1 100 ? 1.868 -17.397 -9.269 1.00 22.85 99 THR A CA 1
ATOM 1493 C C . THR A 1 100 ? 1.604 -15.901 -9.108 1.00 23.44 99 THR A C 1
ATOM 1494 O O . THR A 1 100 ? 1.585 -15.163 -10.100 1.00 29.82 99 THR A O 1
ATOM 1505 N N . LEU A 1 101 ? 1.353 -15.465 -7.853 1.00 19.38 100 LEU A N 1
ATOM 1506 C CA . LEU A 1 101 ? 1.181 -14.045 -7.570 1.00 19.00 100 LEU A CA 1
ATOM 1507 C C . LEU A 1 101 ? 2.542 -13.378 -7.413 1.00 19.80 100 LEU A C 1
ATOM 1508 O O . LEU A 1 101 ? 3.460 -13.972 -6.841 1.00 18.81 100 LEU A O 1
ATOM 1524 N N . PRO A 1 102 ? 2.705 -12.162 -7.917 1.00 14.40 101 PRO A N 1
ATOM 1525 C CA . PRO A 1 102 ? 3.922 -11.406 -7.612 1.00 11.33 101 PRO A CA 1
ATOM 1526 C C . PRO A 1 102 ? 4.048 -11.222 -6.116 1.00 12.29 101 PRO A C 1
ATOM 1527 O O . PRO A 1 102 ? 3.052 -11.066 -5.404 1.00 12.25 101 PRO A O 1
ATOM 1538 N N . ASP A 1 103 ? 5.289 -11.242 -5.637 1.00 11.79 102 ASP A N 1
ATOM 1539 C CA . ASP A 1 103 ? 5.592 -11.056 -4.212 1.00 10.69 102 ASP A CA 1
ATOM 1540 C C . ASP A 1 103 ? 5.815 -9.562 -3.977 1.00 11.56 102 ASP A C 1
ATOM 1541 O O . ASP A 1 103 ? 6.907 -9.003 -4.163 1.00 11.71 102 ASP A O 1
ATOM 1550 N N . VAL A 1 104 ? 4.726 -8.896 -3.593 1.00 11.47 103 VAL A N 1
ATOM 1551 C CA . VAL A 1 104 ? 4.781 -7.444 -3.457 1.00 11.80 103 VAL A CA 1
ATOM 1552 C C . VAL A 1 104 ? 5.675 -7.038 -2.294 1.00 10.76 103 VAL A C 1
ATOM 1553 O O . VAL A 1 104 ? 6.229 -5.930 -2.290 1.00 11.34 103 VAL A O 1
ATOM 1566 N N . ASN A 1 105 ? 5.839 -7.905 -1.296 1.00 11.12 104 ASN A N 1
ATOM 1567 C CA . ASN A 1 105 ? 6.751 -7.594 -0.196 1.00 11.19 104 ASN A CA 1
ATOM 1568 C C . ASN A 1 105 ? 8.180 -7.457 -0.682 1.00 11.17 104 ASN A C 1
ATOM 1569 O O . ASN A 1 105 ? 8.916 -6.590 -0.215 1.00 12.51 104 ASN A O 1
ATOM 1580 N N . LEU A 1 106 ? 8.586 -8.288 -1.641 1.00 11.13 105 LEU A N 1
ATOM 1581 C CA . LEU A 1 106 ? 9.920 -8.198 -2.200 1.00 10.22 105 LEU A CA 1
ATOM 1582 C C . LEU A 1 106 ? 10.066 -6.993 -3.101 1.00 10.16 105 LEU A C 1
ATOM 1583 O O . LEU A 1 106 ? 11.164 -6.410 -3.180 1.00 11.73 105 LEU A O 1
ATOM 1599 N N . ILE A 1 107 ? 8.986 -6.572 -3.759 1.00 9.86 106 ILE A N 1
ATOM 1600 C CA . ILE A 1 107 ? 9.050 -5.320 -4.500 1.00 9.92 106 ILE A CA 1
ATOM 1601 C C . ILE A 1 107 ? 9.314 -4.163 -3.549 1.00 12.07 106 ILE A C 1
ATOM 1602 O O . ILE A 1 107 ? 10.190 -3.329 -3.794 1.00 11.98 106 ILE A O 1
ATOM 1618 N N . GLY A 1 108 ? 8.554 -4.082 -2.455 1.00 11.04 107 GLY A N 1
ATOM 1619 C CA . GLY A 1 108 ? 8.738 -2.983 -1.516 1.00 11.37 107 GLY A CA 1
ATOM 1620 C C . GLY A 1 108 ? 10.074 -3.031 -0.784 1.00 11.46 107 GLY A C 1
ATOM 1621 O O . GLY A 1 108 ? 10.755 -2.009 -0.633 1.00 14.62 107 GLY A O 1
ATOM 1625 N N . GLU A 1 109 ? 10.461 -4.207 -0.308 1.00 11.61 108 GLU A N 1
ATOM 1626 C CA . GLU A 1 109 ? 11.626 -4.320 0.570 1.00 10.36 108 GLU A CA 1
ATOM 1627 C C . GLU A 1 109 ? 12.942 -4.383 -0.195 1.00 12.98 108 GLU A C 1
ATOM 1628 O O . GLU A 1 109 ? 13.995 -4.039 0.361 1.00 15.61 108 GLU A O 1
ATOM 1640 N N . HIS A 1 110 ? 12.930 -4.832 -1.448 1.00 11.19 109 HIS A N 1
ATOM 1641 C CA . HIS A 1 110 ? 14.177 -5.038 -2.176 1.00 11.71 109 HIS A CA 1
ATOM 1642 C C . HIS A 1 110 ? 14.140 -4.478 -3.593 1.00 12.39 109 HIS A C 1
ATOM 1643 O O . HIS A 1 110 ? 15.084 -4.688 -4.356 1.00 13.39 109 HIS A O 1
ATOM 1657 N N . SER A 1 111 ? 13.060 -3.795 -3.968 1.00 11.40 110 SER A N 1
ATOM 1658 C CA . SER A 1 111 ? 12.889 -3.308 -5.335 1.00 11.67 110 SER A CA 1
ATOM 1659 C C . SER A 1 111 ? 13.125 -4.425 -6.347 1.00 13.15 110 SER A C 1
ATOM 1660 O O . SER A 1 111 ? 13.745 -4.226 -7.390 1.00 13.85 110 SER A O 1
ATOM 1668 N N . ASP A 1 112 ? 12.585 -5.613 -6.054 1.00 11.05 111 ASP A N 1
ATOM 1669 C CA . ASP A 1 112 ? 12.820 -6.811 -6.859 1.00 11.78 111 ASP A CA 1
ATOM 1670 C C . ASP A 1 112 ? 12.173 -6.660 -8.234 1.00 13.62 111 ASP A C 1
ATOM 1671 O O . ASP A 1 112 ? 10.946 -6.620 -8.359 1.00 12.62 111 ASP A O 1
ATOM 1680 N N . ALA A 1 113 ? 13.007 -6.535 -9.267 1.00 13.08 112 ALA A N 1
ATOM 1681 C CA . ALA A 1 113 ? 12.511 -6.222 -10.595 1.00 12.12 112 ALA A CA 1
ATOM 1682 C C . ALA A 1 113 ? 11.869 -7.415 -11.242 1.00 12.05 112 ALA A C 1
ATOM 1683 O O . ALA A 1 113 ? 11.044 -7.245 -12.144 1.00 12.86 112 ALA A O 1
ATOM 1690 N N . ALA A 1 114 ? 12.203 -8.620 -10.802 1.00 12.59 113 ALA A N 1
ATOM 1691 C CA . ALA A 1 114 ? 11.539 -9.800 -11.328 1.00 13.94 113 ALA A CA 1
ATOM 1692 C C . ALA A 1 114 ? 10.096 -9.869 -10.854 1.00 13.51 113 ALA A C 1
ATOM 1693 O O . ALA A 1 114 ? 9.183 -10.140 -11.648 1.00 15.08 113 ALA A O 1
ATOM 1700 N N . GLU A 1 115 ? 9.869 -9.595 -9.575 1.00 12.57 114 GLU A N 1
ATOM 1701 C CA . GLU A 1 115 ? 8.509 -9.566 -9.062 1.00 12.28 114 GLU A CA 1
ATOM 1702 C C . GLU A 1 115 ? 7.751 -8.378 -9.635 1.00 11.10 114 GLU A C 1
ATOM 1703 O O . GLU A 1 115 ? 6.563 -8.485 -9.968 1.00 11.53 114 GLU A O 1
ATOM 1715 N N . LEU A 1 116 ? 8.429 -7.285 -9.845 1.00 10.86 115 LEU A N 1
ATOM 1716 C CA . LEU A 1 116 ? 7.819 -6.167 -10.509 1.00 11.32 115 LEU A CA 1
ATOM 1717 C C . LEU A 1 116 ? 7.397 -6.580 -11.929 1.00 10.36 115 LEU A C 1
ATOM 1718 O O . LEU A 1 116 ? 6.381 -6.248 -12.335 1.00 11.16 115 LEU A O 1
ATOM 1734 N N . GLY A 1 117 ? 8.250 -7.283 -12.650 1.00 10.45 116 GLY A N 1
ATOM 1735 C CA . GLY A 1 117 ? 7.892 -7.754 -13.981 1.00 11.10 116 GLY A CA 1
ATOM 1736 C C . GLY A 1 117 ? 6.635 -8.594 -13.982 1.00 11.80 116 GLY A C 1
ATOM 1737 O O . GLY A 1 117 ? 5.798 -8.469 -14.882 1.00 11.02 116 GLY A O 1
ATOM 1741 N N . ARG A 1 118 ? 6.465 -9.446 -12.965 1.00 11.47 117 ARG A N 1
ATOM 1742 C CA . ARG A 1 118 ? 5.249 -10.240 -12.830 1.00 9.76 117 ARG A CA 1
ATOM 1743 C C . ARG A 1 118 ? 4.018 -9.370 -12.605 1.00 11.52 117 ARG A C 1
ATOM 1744 O O . ARG A 1 118 ? 2.937 -9.645 -13.150 1.00 11.78 117 ARG A O 1
ATOM 1765 N N . MET A 1 119 ? 4.136 -8.334 -11.789 1.00 10.62 118 MET A N 1
ATOM 1766 C CA A MET A 1 119 ? 3.003 -7.428 -11.622 0.50 10.20 118 MET A CA 1
ATOM 1767 C CA B MET A 1 119 ? 2.999 -7.437 -11.626 0.50 10.21 118 MET A CA 1
ATOM 1768 C C . MET A 1 119 ? 2.688 -6.695 -12.914 1.00 9.97 118 MET A C 1
ATOM 1769 O O . MET A 1 119 ? 1.516 -6.548 -13.276 1.00 10.08 118 MET A O 1
ATOM 1794 N N . LEU A 1 120 ? 3.719 -6.223 -13.623 1.00 9.13 119 LEU A N 1
ATOM 1795 C CA . LEU A 1 120 ? 3.470 -5.558 -14.888 1.00 10.01 119 LEU A CA 1
ATOM 1796 C C . LEU A 1 120 ? 2.819 -6.516 -15.875 1.00 9.99 119 LEU A C 1
ATOM 1797 O O . LEU A 1 120 ? 1.970 -6.101 -16.658 1.00 9.57 119 LEU A O 1
ATOM 1813 N N . GLN A 1 121 ? 3.211 -7.800 -15.859 1.00 10.16 120 GLN A N 1
ATOM 1814 C CA . GLN A 1 121 ? 2.576 -8.802 -16.714 1.00 8.97 120 GLN A CA 1
ATOM 1815 C C . GLN A 1 121 ? 1.076 -8.923 -16.430 1.00 10.01 120 GL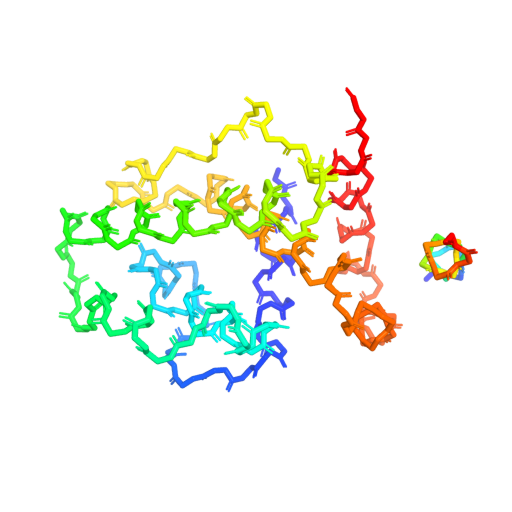N A C 1
ATOM 1816 O O . GLN A 1 121 ? 0.266 -9.041 -17.354 1.00 8.86 120 GLN A O 1
ATOM 1830 N N . LEU A 1 122 ? 0.685 -8.863 -15.168 1.00 9.73 121 LEU A N 1
ATOM 1831 C CA . LEU A 1 122 ? -0.747 -8.900 -14.862 1.00 9.92 121 LEU A CA 1
ATOM 1832 C C . LEU A 1 122 ? -1.463 -7.680 -15.426 1.00 9.42 121 LEU A C 1
ATOM 1833 O O . LEU A 1 122 ? -2.587 -7.786 -15.942 1.00 10.50 121 LEU A O 1
ATOM 1849 N N . ILE A 1 123 ? -0.836 -6.510 -15.332 1.00 9.58 122 ILE A N 1
ATOM 1850 C CA . ILE A 1 123 ? -1.416 -5.282 -15.877 1.00 10.22 122 ILE A CA 1
ATOM 1851 C C . ILE A 1 123 ? -1.534 -5.373 -17.397 1.00 9.84 122 ILE A C 1
ATOM 1852 O O . ILE A 1 123 ? -2.587 -5.029 -17.964 1.00 9.28 122 ILE A O 1
ATOM 1868 N N . LEU A 1 124 ? -0.488 -5.863 -18.077 1.00 8.67 123 LEU A N 1
ATOM 1869 C CA . LEU A 1 124 ? -0.580 -6.210 -19.495 1.00 8.51 123 LEU A CA 1
ATOM 1870 C C . LEU A 1 124 ? -1.763 -7.128 -19.772 1.00 8.96 123 LEU A C 1
ATOM 1871 O O . LEU A 1 124 ? -2.509 -6.911 -20.732 1.00 10.02 123 LEU A O 1
ATOM 1887 N N . GLY A 1 125 ? -1.946 -8.148 -18.948 1.00 9.49 124 GLY A N 1
ATOM 1888 C CA . GLY A 1 125 ? -3.099 -9.034 -19.113 1.00 10.06 124 GLY A CA 1
ATOM 1889 C C . GLY A 1 125 ? -4.430 -8.312 -19.026 1.00 10.74 124 GLY A C 1
ATOM 1890 O O . GLY A 1 125 ? -5.386 -8.655 -19.737 1.00 11.75 124 GLY A O 1
ATOM 1894 N N . CYS A 1 126 ? -4.515 -7.300 -18.172 1.00 9.65 125 CYS A N 1
ATOM 1895 C CA . CYS A 1 126 ? -5.722 -6.492 -18.124 1.00 9.68 125 CYS A CA 1
ATOM 1896 C C . CYS A 1 126 ? -5.923 -5.749 -19.433 1.00 11.36 125 CYS A C 1
ATOM 1897 O O . CYS A 1 126 ? -7.028 -5.707 -19.980 1.00 11.66 125 CYS A O 1
ATOM 1905 N N . ALA A 1 127 ? -4.869 -5.118 -19.933 1.00 9.59 126 ALA A N 1
ATOM 1906 C CA . ALA A 1 127 ? -5.013 -4.323 -21.137 1.00 9.64 126 ALA A CA 1
ATOM 1907 C C . ALA A 1 127 ? -5.403 -5.183 -22.339 1.00 10.01 126 ALA A C 1
ATOM 1908 O O . ALA A 1 127 ? -6.211 -4.751 -23.175 1.00 11.57 126 ALA A O 1
ATOM 1915 N N . VAL A 1 128 ? -4.816 -6.376 -22.489 1.00 9.27 127 VAL A N 1
ATOM 1916 C CA . VAL A 1 128 ? -5.107 -7.150 -23.695 1.00 9.95 127 VAL A CA 1
ATOM 1917 C C . VAL A 1 128 ? -6.374 -7.980 -23.573 1.00 12.99 127 VAL A C 1
ATOM 1918 O O . VAL A 1 128 ? -6.696 -8.720 -24.513 1.00 12.84 127 VAL A O 1
ATOM 1931 N N . ASN A 1 129 ? -7.111 -7.862 -22.466 1.00 10.38 128 ASN A N 1
ATOM 1932 C CA . ASN A 1 129 ? -8.408 -8.522 -22.302 1.00 11.01 128 ASN A CA 1
ATOM 1933 C C . ASN A 1 129 ? -9.534 -7.557 -21.995 1.00 15.13 128 ASN A C 1
ATOM 1934 O O . ASN A 1 129 ? -10.684 -7.994 -21.923 1.00 15.28 128 ASN A O 1
ATOM 1945 N N . CYS A 1 130 ? -9.257 -6.267 -21.869 1.00 11.80 129 CYS A N 1
ATOM 1946 C CA . CYS A 1 130 ? -10.293 -5.294 -21.548 1.00 11.95 129 CYS A CA 1
ATOM 1947 C C . CYS A 1 130 ? -11.108 -4.955 -22.794 1.00 12.76 129 CYS A C 1
ATOM 1948 O O . CYS A 1 130 ? -10.826 -5.396 -23.906 1.00 13.24 129 CYS A O 1
ATOM 1956 N N . GLU A 1 131 ? -12.119 -4.108 -22.596 1.00 14.29 130 GLU A N 1
ATOM 1957 C CA . GLU A 1 131 ? -12.951 -3.693 -23.720 1.00 16.20 130 GLU A CA 1
ATOM 1958 C C . GLU A 1 131 ? -12.163 -3.001 -24.813 1.00 16.12 130 GLU A C 1
ATOM 1959 O O . GLU A 1 131 ? -12.584 -3.034 -25.964 1.00 16.65 130 GLU A O 1
ATOM 1971 N N . GLN A 1 132 ? -11.031 -2.369 -24.495 1.00 13.00 131 GLN A N 1
ATOM 1972 C CA . GLN A 1 132 ? -10.224 -1.675 -25.487 1.00 14.64 131 GLN A CA 1
ATOM 1973 C C . GLN A 1 132 ? -9.046 -2.523 -25.961 1.00 13.26 131 GLN A C 1
ATOM 1974 O O . GLN A 1 132 ? -8.062 -1.974 -26.453 1.00 13.60 131 GLN A O 1
ATOM 1988 N N . LYS A 1 133 ? -9.119 -3.835 -25.782 1.00 11.78 132 LYS A N 1
ATOM 1989 C CA . LYS A 1 133 ? -7.988 -4.699 -26.090 1.00 11.69 132 LYS A CA 1
ATOM 1990 C C . LYS A 1 133 ? -7.510 -4.533 -27.530 1.00 12.73 132 LYS A C 1
ATOM 1991 O O . LYS A 1 133 ? -6.303 -4.576 -27.788 1.00 13.21 132 LYS A O 1
ATOM 2010 N N . GLN A 1 134 ? -8.421 -4.319 -28.490 1.00 13.12 133 GLN A N 1
ATOM 2011 C CA . GLN A 1 134 ? -7.975 -4.145 -29.872 1.00 14.96 133 GLN A CA 1
ATOM 2012 C C . GLN A 1 134 ? -7.006 -2.977 -30.003 1.00 12.86 133 GLN A C 1
ATOM 2013 O O . GLN A 1 134 ? -5.952 -3.095 -30.641 1.00 14.57 133 GLN A O 1
ATOM 2027 N N . GLU A 1 135 ? -7.315 -1.854 -29.375 1.00 12.62 134 GLU A N 1
ATOM 2028 C CA . GLU A 1 135 ? -6.461 -0.690 -29.491 1.00 14.04 134 GLU A CA 1
ATOM 2029 C C . GLU A 1 135 ? -5.152 -0.878 -28.733 1.00 15.20 134 GLU A C 1
ATOM 2030 O O . GLU A 1 135 ? -4.109 -0.427 -29.202 1.00 12.66 134 GLU A O 1
ATOM 2042 N N . TYR A 1 136 ? -5.176 -1.540 -27.568 1.00 12.46 135 TYR A N 1
ATOM 2043 C CA . TYR A 1 136 ? -3.919 -1.819 -26.867 1.00 11.33 135 TYR A CA 1
ATOM 2044 C C . TYR A 1 136 ? -3.028 -2.743 -27.682 1.00 12.17 135 TYR A C 1
ATOM 2045 O O . TYR A 1 136 ? -1.812 -2.544 -27.737 1.00 10.13 135 TYR A O 1
ATOM 2063 N N . ILE A 1 137 ? -3.601 -3.771 -28.300 1.00 11.39 136 ILE A N 1
ATOM 2064 C CA . ILE A 1 137 ? -2.810 -4.670 -29.134 1.00 10.58 136 ILE A CA 1
ATOM 2065 C C . ILE A 1 137 ? -2.269 -3.933 -30.354 1.00 12.89 136 ILE A C 1
ATOM 2066 O O . ILE A 1 137 ? -1.101 -4.081 -30.713 1.00 13.85 136 ILE A O 1
ATOM 2082 N N . GLN A 1 138 ? -3.088 -3.111 -30.995 1.00 13.72 137 GLN A N 1
ATOM 2083 C CA . GLN A 1 138 ? -2.610 -2.355 -32.147 1.00 16.80 137 GLN A CA 1
ATOM 2084 C C . GLN A 1 138 ? -1.463 -1.423 -31.784 1.00 12.54 137 GLN A C 1
ATOM 2085 O O . GLN A 1 138 ? -0.528 -1.236 -32.581 1.00 14.46 137 GLN A O 1
ATOM 2099 N N . ALA A 1 139 ? -1.492 -0.847 -30.575 1.00 12.90 138 ALA A N 1
ATOM 2100 C CA . ALA A 1 139 ? -0.402 0.003 -30.127 1.00 11.13 138 ALA A CA 1
ATOM 2101 C C . ALA A 1 139 ? 0.885 -0.796 -29.907 1.00 11.53 138 ALA A C 1
ATOM 2102 O O . ALA A 1 139 ? 1.966 -0.371 -30.327 1.00 11.60 138 ALA A O 1
ATOM 2109 N N . ILE A 1 140 ? 0.777 -1.965 -29.272 1.00 12.37 139 ILE A N 1
ATOM 2110 C CA . ILE A 1 140 ? 1.938 -2.847 -29.105 1.00 12.13 139 ILE A CA 1
ATOM 2111 C C . ILE A 1 140 ? 2.577 -3.148 -30.448 1.00 13.16 139 ILE A C 1
ATOM 2112 O O . ILE A 1 140 ? 3.801 -3.211 -30.568 1.00 12.13 139 ILE A O 1
ATOM 2128 N N . MET A 1 141 ? 1.763 -3.314 -31.484 1.00 13.42 140 MET A N 1
ATOM 2129 C CA . MET A 1 141 ? 2.282 -3.693 -32.792 1.00 12.83 140 MET A CA 1
ATOM 2130 C C . MET A 1 141 ? 3.096 -2.572 -33.430 1.00 14.95 140 MET A C 1
ATOM 2131 O O . MET A 1 141 ? 3.739 -2.794 -34.466 1.00 15.99 140 MET A O 1
ATOM 2145 N N . MET A 1 142 ? 3.095 -1.381 -32.839 1.00 13.41 141 MET A N 1
ATOM 2146 C CA . MET A 1 142 ? 3.897 -0.271 -33.313 1.00 12.64 141 MET A CA 1
ATOM 2147 C C . MET A 1 142 ? 5.207 -0.154 -32.560 1.00 14.97 141 MET A C 1
ATOM 2148 O O . MET A 1 142 ? 6.073 0.648 -32.948 1.00 15.63 141 MET A O 1
ATOM 2162 N N . MET A 1 143 ? 5.394 -0.935 -31.502 1.00 12.46 142 MET A N 1
ATOM 2163 C CA . MET A 1 143 ? 6.596 -0.771 -30.708 1.00 10.92 142 MET A CA 1
ATOM 2164 C C . MET A 1 143 ? 7.795 -1.448 -31.372 1.00 14.18 142 MET A C 1
ATOM 2165 O O . MET A 1 143 ? 7.671 -2.153 -32.377 1.00 15.09 142 MET A O 1
ATOM 2179 N N . GLU A 1 144 ? 8.973 -1.248 -30.770 1.00 16.27 143 GLU A N 1
ATOM 2180 C CA . GLU A 1 144 ? 10.184 -1.936 -31.223 1.00 19.03 143 GLU A CA 1
ATOM 2181 C C . GLU A 1 144 ? 9.979 -3.444 -31.210 1.00 17.59 143 GLU A C 1
ATOM 2182 O O . GLU A 1 144 ? 9.301 -3.987 -30.337 1.00 15.72 143 GLU A O 1
ATOM 2194 N N . GLU A 1 145 ? 10.574 -4.125 -32.202 1.00 21.13 144 GLU A N 1
ATOM 2195 C CA . GLU A 1 145 ? 10.424 -5.574 -32.327 1.00 19.36 144 GLU A CA 1
ATOM 2196 C C . GLU A 1 145 ? 10.870 -6.300 -31.067 1.00 19.28 144 GLU A C 1
ATOM 2197 O O . GLU A 1 145 ? 10.245 -7.283 -30.653 1.00 20.94 144 GLU A O 1
ATOM 2209 N N . SER A 1 146 ? 11.966 -5.857 -30.447 1.00 19.88 145 SER A N 1
ATOM 2210 C CA . SER A 1 146 ? 12.458 -6.540 -29.254 1.00 22.96 145 SER A CA 1
ATOM 2211 C C . SER A 1 146 ? 11.431 -6.495 -28.136 1.00 19.87 145 SER A C 1
ATOM 2212 O O . SER A 1 146 ? 11.231 -7.480 -27.422 1.00 21.86 145 SER A O 1
ATOM 2220 N N . VAL A 1 147 ? 10.759 -5.355 -27.975 1.00 17.51 146 VAL A N 1
ATOM 2221 C CA . VAL A 1 147 ? 9.703 -5.248 -26.989 1.00 16.71 146 VAL A CA 1
ATOM 2222 C C . VAL A 1 147 ? 8.536 -6.142 -27.367 1.00 16.04 146 VAL A C 1
ATOM 2223 O O . VAL A 1 147 ? 7.959 -6.823 -26.517 1.00 14.93 146 VAL A O 1
ATOM 2236 N N . GLN A 1 148 ? 8.145 -6.122 -28.644 1.00 15.22 147 GLN A N 1
ATOM 2237 C CA . GLN A 1 148 ? 6.995 -6.929 -29.047 1.00 14.29 147 GLN A CA 1
ATOM 2238 C C . GLN A 1 148 ? 7.236 -8.396 -28.769 1.00 13.50 147 GLN A C 1
ATOM 2239 O O . GLN A 1 148 ? 6.314 -9.118 -28.384 1.00 13.49 147 GLN A O 1
ATOM 2253 N N . HIS A 1 149 ? 8.475 -8.863 -28.937 1.00 15.71 148 HIS A N 1
ATOM 2254 C CA . HIS A 1 149 ? 8.706 -10.283 -28.726 1.00 17.77 148 HIS A CA 1
ATOM 2255 C C . HIS A 1 149 ? 8.560 -10.650 -27.250 1.00 17.22 148 HIS A C 1
ATOM 2256 O O . HIS A 1 149 ? 8.009 -11.709 -26.902 1.00 18.49 148 HIS A O 1
ATOM 2270 N N . VAL A 1 150 ? 9.027 -9.781 -26.351 1.00 15.31 149 VAL A N 1
ATOM 2271 C CA . VAL A 1 150 ? 8.858 -10.041 -24.928 1.00 16.65 149 VAL A CA 1
ATOM 2272 C C . VAL A 1 150 ? 7.386 -9.964 -24.542 1.00 12.45 149 VAL A C 1
ATOM 2273 O O . VAL A 1 150 ? 6.888 -10.775 -23.758 1.00 15.22 149 VAL A O 1
ATOM 2286 N N . VAL A 1 151 ? 6.658 -9.006 -25.119 1.00 14.78 150 VAL A N 1
ATOM 22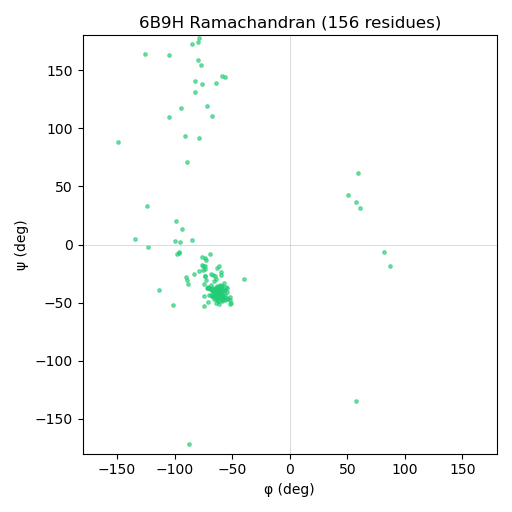87 C CA . VAL A 1 151 ? 5.234 -8.877 -24.847 1.00 13.06 150 VAL A CA 1
ATOM 2288 C C . VAL A 1 151 ? 4.500 -10.113 -25.324 1.00 11.80 150 VAL A C 1
ATOM 2289 O O . VAL A 1 151 ? 3.646 -10.648 -24.616 1.00 12.88 150 VAL A O 1
ATOM 2302 N N . MET A 1 152 ? 4.848 -10.598 -26.522 1.00 13.79 151 MET A N 1
ATOM 2303 C CA . MET A 1 152 ? 4.325 -11.873 -27.011 1.00 13.08 151 MET A CA 1
ATOM 2304 C C . MET A 1 152 ? 4.518 -12.994 -26.000 1.00 14.20 151 MET A C 1
ATOM 2305 O O .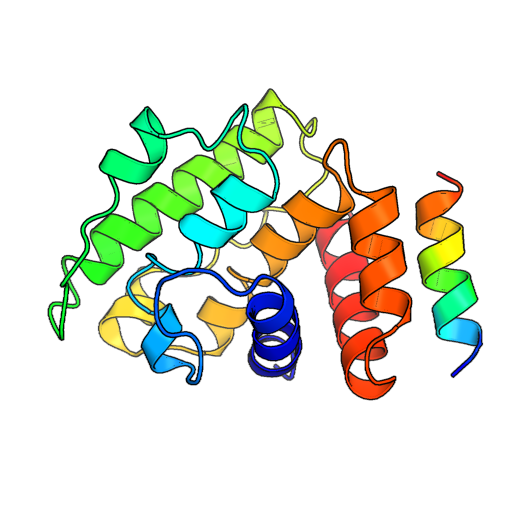 MET A 1 152 ? 3.579 -13.721 -25.682 1.00 14.82 151 MET A O 1
ATOM 2319 N N . THR A 1 153 ? 5.745 -13.173 -25.496 1.00 14.03 152 THR A N 1
ATOM 2320 C CA . THR A 1 153 ? 5.974 -14.260 -24.548 1.00 14.28 152 THR A CA 1
ATOM 2321 C C . THR A 1 153 ? 5.155 -14.059 -23.280 1.00 13.98 152 THR A C 1
ATOM 2322 O O . THR A 1 153 ? 4.562 -15.004 -22.744 1.00 17.59 152 THR A O 1
ATOM 2333 N N . ALA A 1 154 ? 5.081 -12.819 -22.811 1.00 13.78 153 ALA A N 1
ATOM 2334 C CA . ALA A 1 154 ? 4.305 -12.517 -21.613 1.00 13.21 153 ALA A CA 1
ATOM 2335 C C . ALA A 1 154 ? 2.830 -12.842 -21.786 1.00 13.18 153 ALA A C 1
ATOM 2336 O O . ALA A 1 154 ? 2.183 -13.368 -20.866 1.00 13.20 153 ALA A O 1
ATOM 2343 N N . ILE A 1 155 ? 2.272 -12.517 -22.957 1.00 13.08 154 ILE A N 1
ATOM 2344 C CA . ILE A 1 155 ? 0.873 -12.796 -23.225 1.00 13.06 154 ILE A CA 1
ATOM 2345 C C . ILE A 1 155 ? 0.638 -14.294 -23.332 1.00 14.25 154 ILE A C 1
ATOM 2346 O O . ILE A 1 155 ? -0.321 -14.816 -22.765 1.00 15.05 154 ILE A O 1
ATOM 2362 N N . GLN A 1 156 ? 1.513 -15.011 -24.026 1.00 16.52 155 GLN A N 1
ATOM 2363 C CA . GLN A 1 156 ? 1.384 -16.466 -24.088 1.00 22.77 155 GLN A CA 1
ATOM 2364 C C . GLN A 1 156 ? 1.262 -17.050 -22.691 1.00 18.01 155 GLN A C 1
ATOM 2365 O O . GLN A 1 156 ? 0.360 -17.854 -22.402 1.00 21.73 155 GLN A O 1
ATOM 2379 N N . GLU A 1 157 ? 2.137 -16.617 -21.787 1.00 16.56 156 GLU A N 1
ATOM 2380 C CA . GLU A 1 157 ? 2.145 -17.171 -20.438 1.00 17.85 156 GLU A CA 1
ATOM 2381 C C . GLU A 1 157 ? 0.860 -16.820 -19.687 1.00 22.06 156 GLU A C 1
ATOM 2382 O O . GLU A 1 157 ? 0.251 -17.669 -19.024 1.00 22.69 156 GLU A O 1
ATOM 2394 N N . LEU A 1 158 ? 0.448 -15.557 -19.740 1.00 15.43 157 LEU A N 1
ATOM 2395 C CA . LEU A 1 158 ? -0.675 -15.140 -18.914 1.00 19.08 157 LEU A CA 1
ATOM 2396 C C . LEU A 1 158 ? -2.007 -15.665 -19.444 1.00 16.59 157 LEU A C 1
ATOM 2397 O O . LEU A 1 158 ? -2.982 -15.705 -18.689 1.00 17.57 157 LEU A O 1
ATOM 2413 N N . MET A 1 159 ? -2.082 -16.075 -20.701 1.00 18.48 158 MET A N 1
ATOM 2414 C CA . MET A 1 159 ? -3.319 -16.559 -21.303 1.00 21.87 158 MET A CA 1
ATOM 2415 C C . MET A 1 159 ? -3.485 -18.056 -21.341 1.00 30.08 158 MET A C 1
ATOM 2416 O O . MET A 1 159 ? -4.498 -18.572 -21.704 1.00 27.53 158 MET A O 1
ATOM 2430 N N . SER A 1 160 ? -2.432 -18.712 -20.991 1.00 31.09 159 SER A N 1
ATOM 2431 C CA . SER A 1 160 ? -2.438 -20.132 -20.968 1.00 46.56 159 SER A CA 1
ATOM 2432 C C . SER A 1 160 ? -3.136 -20.534 -19.663 1.00 47.87 159 SER A C 1
ATOM 2433 O O . SER A 1 160 ? -3.271 -19.761 -18.724 1.00 46.22 159 SER A O 1
ATOM 2441 N N . LYS A 1 161 ? -3.623 -21.734 -19.660 1.00 52.56 160 LYS A N 1
ATOM 2442 C CA . LYS A 1 161 ? -4.229 -22.331 -18.505 1.00 50.80 160 LYS A CA 1
ATOM 2443 C C . LYS A 1 161 ? -3.267 -23.330 -17.870 1.00 51.78 160 LYS A C 1
ATOM 2444 O O . LYS A 1 161 ? -3.544 -23.836 -16.817 1.00 55.85 160 LYS A O 1
ATOM 2463 N N . GLU B 2 9 ? 9.837 -8.208 -36.794 1.00 62.31 441 GLU B N 1
ATOM 2464 C CA . GLU B 2 9 ? 9.706 -9.565 -37.314 1.00 55.95 441 GLU B CA 1
ATOM 2465 C C . GLU B 2 9 ? 8.244 -9.852 -37.603 1.00 54.58 441 GLU B C 1
ATOM 2466 O O . GLU B 2 9 ? 7.585 -10.088 -36.720 1.00 53.66 441 GLU B O 1
ATOM 2477 N N . GLY B 2 10 ? 7.803 -9.825 -38.886 1.00 58.62 442 GLY B N 1
ATOM 2478 C CA . GLY B 2 10 ? 6.416 -10.060 -39.337 1.00 35.30 442 GLY B CA 1
ATOM 2479 C C . GLY B 2 10 ? 5.576 -11.161 -38.658 1.00 22.73 442 GLY B C 1
ATOM 2480 O O . GLY B 2 10 ? 4.383 -11.066 -38.607 1.00 22.71 442 GLY B O 1
ATOM 2484 N N . VAL B 2 11 ? 6.220 -12.210 -38.175 1.00 22.14 443 VAL B N 1
ATOM 2485 C CA . VAL B 2 11 ? 5.547 -13.284 -37.449 1.00 20.23 443 VAL B CA 1
ATOM 2486 C C . VAL B 2 11 ? 4.976 -12.745 -36.158 1.00 17.35 443 VAL B C 1
ATOM 2487 O O . VAL B 2 11 ? 3.989 -13.268 -35.625 1.00 17.57 443 VAL B O 1
ATOM 2500 N N . LEU B 2 12 ? 5.583 -11.693 -35.614 1.00 16.41 444 LEU B N 1
ATOM 2501 C CA . LEU B 2 12 ? 4.971 -11.055 -34.456 1.00 19.73 444 LEU B CA 1
ATOM 2502 C C . LEU B 2 12 ? 3.575 -10.584 -34.789 1.00 17.77 444 LEU B C 1
ATOM 2503 O O . LEU B 2 12 ? 2.654 -10.717 -33.970 1.00 17.92 444 LEU B O 1
ATOM 2519 N N . ALA B 2 13 ? 3.386 -10.053 -35.998 1.00 17.76 445 ALA B N 1
ATOM 2520 C CA . ALA B 2 13 ? 2.058 -9.613 -36.406 1.00 18.94 445 ALA B CA 1
ATOM 2521 C C . ALA B 2 13 ? 1.081 -10.782 -36.456 1.00 17.07 445 ALA B C 1
ATOM 2522 O O . ALA B 2 13 ? -0.088 -10.638 -36.082 1.00 15.90 445 ALA B O 1
ATOM 2529 N N . ASN B 2 14 ? 1.534 -11.968 -36.886 1.00 15.68 446 ASN B N 1
ATOM 2530 C CA . ASN B 2 14 ? 0.637 -13.119 -36.853 1.00 14.90 446 ASN B CA 1
ATOM 2531 C C . ASN B 2 14 ? 0.161 -13.410 -35.434 1.00 11.75 446 ASN B C 1
ATOM 2532 O O . ASN B 2 14 ? -1.012 -13.739 -35.220 1.00 12.28 446 ASN B O 1
ATOM 2543 N N . PHE B 2 15 ? 1.068 -13.314 -34.455 1.00 12.32 447 PHE B N 1
ATOM 2544 C CA . PHE B 2 15 ? 0.681 -13.554 -33.069 1.00 11.18 447 PHE B CA 1
ATOM 2545 C C . PHE B 2 15 ? -0.376 -12.555 -32.625 1.00 11.17 447 PHE B C 1
ATOM 2546 O O . PHE B 2 15 ? -1.425 -12.929 -32.107 1.00 12.08 447 PHE B O 1
ATOM 2563 N N . PHE B 2 16 ? -0.114 -11.270 -32.834 1.00 11.40 448 PHE B N 1
ATOM 2564 C CA . PHE B 2 16 ? -1.032 -10.262 -32.324 1.00 10.96 448 PHE B CA 1
ATOM 2565 C C . PHE B 2 16 ? -2.340 -10.256 -33.103 1.00 13.12 448 PHE B C 1
ATOM 2566 O O . PHE B 2 16 ? -3.408 -10.075 -32.511 1.00 13.71 448 PHE B O 1
ATOM 2583 N N . ASN B 2 17 ? -2.286 -10.472 -34.425 1.00 12.27 449 ASN B N 1
ATOM 2584 C CA . ASN B 2 17 ? -3.515 -10.597 -35.207 1.00 12.95 449 ASN B CA 1
ATOM 2585 C C . ASN B 2 17 ? -4.301 -11.837 -34.810 1.00 16.05 449 ASN B C 1
ATOM 2586 O O . ASN B 2 17 ? -5.525 -11.837 -34.876 1.00 15.02 449 ASN B O 1
ATOM 2597 N N . SER B 2 18 ? -3.621 -12.899 -34.392 1.00 12.93 450 SER B N 1
ATOM 2598 C CA . SER B 2 18 ? -4.332 -14.079 -33.907 1.00 12.07 450 SER B CA 1
ATOM 2599 C C . SER B 2 18 ? -5.097 -13.784 -32.627 1.00 16.48 450 SER B C 1
ATOM 2600 O O . SER B 2 18 ? -6.199 -14.308 -32.429 1.00 17.52 450 SER B O 1
ATOM 2608 N N . LEU B 2 19 ? -4.515 -12.980 -31.731 1.00 14.93 451 LEU B N 1
ATOM 2609 C CA . LEU B 2 19 ? -5.248 -12.521 -30.553 1.00 18.81 451 LEU B CA 1
ATOM 2610 C C . LEU B 2 19 ? -6.472 -11.735 -30.956 1.00 19.53 451 LEU B C 1
ATOM 2611 O O . LEU B 2 19 ? -7.537 -11.860 -30.337 1.00 28.02 451 LEU B O 1
ATOM 2627 N N . LEU B 2 20 ? -6.315 -10.855 -31.943 1.00 20.79 452 LEU B N 1
ATOM 2628 C CA . LEU B 2 20 ? -7.434 -10.042 -32.395 1.00 19.35 452 LEU B CA 1
ATOM 2629 C C . LEU B 2 20 ? -8.526 -10.923 -32.992 1.00 27.14 452 LEU B C 1
ATOM 2630 O O . LEU B 2 20 ? -9.714 -10.591 -32.902 1.00 30.63 452 LEU B O 1
ATOM 2646 N N . SER B 2 21 ? -8.152 -12.067 -33.566 1.00 23.48 453 SER B N 1
ATOM 2647 C CA . SER B 2 21 ? -9.115 -12.903 -34.274 1.00 25.02 453 SER B CA 1
ATOM 2648 C C . SER B 2 21 ? -10.022 -13.672 -33.327 1.00 34.84 453 SER B C 1
ATOM 2649 O O . SER B 2 21 ? -11.078 -14.150 -33.753 1.00 37.91 453 SER B O 1
ATOM 2657 N N . LYS B 2 22 ? -9.628 -13.803 -32.066 1.00 34.03 454 LYS B N 1
ATOM 2658 C CA . LYS B 2 22 ? -10.334 -14.623 -31.087 1.00 38.41 454 LYS B CA 1
ATOM 2659 C C . LYS B 2 22 ? -11.485 -13.837 -30.463 1.00 45.60 454 LYS B C 1
ATOM 2660 O O . LYS B 2 22 ? -12.653 -14.082 -30.774 1.00 52.65 454 LYS B O 1
#

Nearest PDB structures (foldseek):
  5j8e-assembly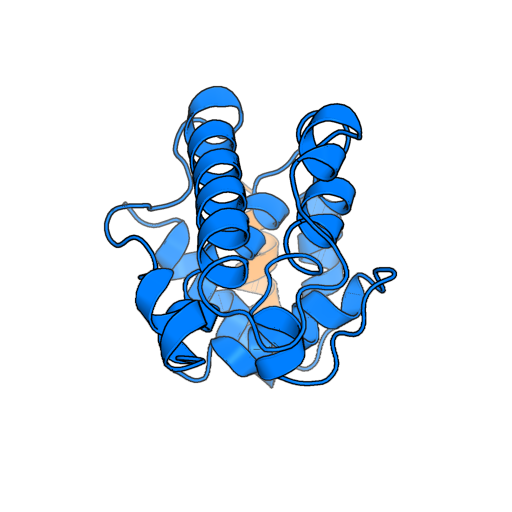2_B  TM=9.013E-01  e=2.105E-17  Homo sapiens
  1wix-assembly1_A  TM=9.418E-01  e=1.029E-12  Mus musculus

GO terms:
  GO:0034452 dynactin binding (F, IDA)
  GO:0045505 dynein intermediate chain binding (F, IDA)
  GO:0030897 HOPS complex (C, IDA)
  GO:0070695 FHF complex (C, IDA)
  GO:0005794 Golgi apparatus (C, EXP)
  GO:0045022 early endosome to late endosome transport (P, IMP)
  GO:1905719 protein localization to perinuclear region of cytoplasm (P, IMP)
  GO:0007032 endosome organization (P, IMP)
  GO:0007040 lysosome organization (P, IMP)
  GO:0008333 endosome to lysosome transport (P, IMP)
  GO:0005515 protein binding (F, IPI)
  GO:0042802 identical protein binding (F, IPI)
  GO:0045503 dynein light chain binding (F, IPI)
  GO:0034451 centriolar satellite (C, IDA)
  GO:0005794 Golgi apparatus (C, IDA)
  GO:0008017 microtubule binding (F, IDA)
  GO:0005801 cis-Golgi network (C, IDA)
  GO:0031122 cytoplasmic microtubule organization (P, IMP)
  GO:0051645 Golgi localization (P, IMP)

Solvent-accessible surface area: 8600 Å² total; per-residue (Å²): 133,126,31,11,122,15,0,18,54,5,1,64,82,18,120,19,140,20,97,13,136,70,38,85,44,0,1,34,0,12,1,0,0,33,0,0,41,89,3,25,83,98,57,0,47,103,105,29,30,110,144,8,98,72,161,10,54,132,76,121,130,45,12,0,43,0,0,97,76,0,18,129,5,1,45,56,1,1,126,110,95,14,62,84,73,3,54,44,182,68,84,6,57,8,51,61,0,7,76,128,36,41,40,63,33,1,0,84,0,0,11,9,0,0,0,0,0,6,17,4,173,89,86,92,94,38,2,78,55,0,47,160,30,129,107,74,10,15,91,14,0,40,69,1,1,80,88,5,57,61,220,105,62,90,5,37,100,37,0,74,66,37,61,96,188

Foldseek 3Di:
DLQLVLLLVLLVVVPFDFDRDDLLSPQQQLSVLRLLCVLPCVQSDPVLSVQRDDPCPLVLVNSLVNVVSSQVSLVCCCVPPQVVQFDCPDQQDSSCCSPPVDSVSVSVSSLSSLVSNCRGPNNVVSVVVLVPDDPSSNVSSVVSNVVGRDD/DCVVVVVVVVVVVD

CATH classification: 1.10.418.10

Radius of gyration: 14.92 Å; Cα contacts (8 Å, |Δi|>4): 205; chains: 2; bounding box: 30×34×44 Å

B-factor: mean 21.45, std 13.56, range [7.27, 117.54]

InterPro domains:
  IPR001715 Calponin homology domain [PS50021] (10-126)
  IPR008636 Hook, C-terminal [PF05622] (197-708)
  IPR036872 CH domain superfamily [G3DSA:1.10.418.10] (1-160)
  IPR043936 HOOK, N-terminal [PF19047] (11-156)